Protein AF-A0A0C2STU6-F1 (afdb_monomer_lite)

Sequence (111 aa):
MAWTGLTGLQNTNDNQELLIRYLQATEEDDLWIRAKTSISQELEHKHRKEEKKTELPKEYEEWKDTFDKKASERFPGPRPWDHEIKLKDGFIPKVEKLYPLLSISLNLARF

Foldseek 3Di:
DDDDDDDDDPDPVVVVVVVVVVVVVVPDPPPPVPDDQDPVNVVVVVVVVVPDPPDDPPVCPVVVLCVPPVSVPDDDDDDPPPDDDDDDPPDDDDDDDDDDPDDPPDPPPDD

Organism: Amanita muscaria (strain Koide BX008) (NCBI:txid946122)

Radius of gyration: 34.05 Å; chains: 1; bounding box: 82×71×60 Å

pLDDT: mean 73.03, std 16.14, range [37.25, 95.69]

Structure (mmCIF, N/CA/C/O backbone):
data_AF-A0A0C2STU6-F1
#
_entry.id   AF-A0A0C2STU6-F1
#
loop_
_atom_site.group_PDB
_atom_site.id
_atom_site.type_symbol
_atom_site.label_atom_id
_atom_site.label_alt_id
_atom_site.label_comp_id
_atom_site.label_asym_id
_atom_site.label_entity_id
_atom_site.label_seq_id
_atom_site.pdbx_PDB_ins_code
_atom_site.Cartn_x
_atom_site.Cartn_y
_atom_site.Cartn_z
_atom_site.occupancy
_atom_site.B_iso_or_equiv
_atom_site.auth_seq_id
_atom_site.auth_comp_id
_atom_site.auth_asym_id
_atom_site.auth_atom_id
_atom_site.pdbx_PDB_model_num
ATOM 1 N N . MET A 1 1 ? 59.114 55.650 35.838 1.00 38.34 1 MET A N 1
ATOM 2 C CA . MET A 1 1 ? 59.316 54.187 35.808 1.00 38.34 1 MET A CA 1
ATOM 3 C C . MET A 1 1 ? 58.289 53.615 34.847 1.00 38.34 1 MET A C 1
ATOM 5 O O . MET A 1 1 ? 57.149 54.057 34.903 1.00 38.34 1 MET A O 1
ATOM 9 N N . ALA A 1 2 ? 58.742 52.763 33.920 1.00 60.66 2 ALA A N 1
ATOM 10 C CA . ALA A 1 2 ? 57.951 52.083 32.886 1.00 60.66 2 ALA A CA 1
ATOM 11 C C . ALA A 1 2 ? 56.779 51.295 33.518 1.00 60.66 2 ALA A C 1
ATOM 13 O O . ALA A 1 2 ? 56.749 51.142 34.732 1.00 60.66 2 ALA A O 1
ATOM 14 N N . TRP A 1 3 ? 55.739 50.880 32.802 1.00 37.25 3 TRP A N 1
ATOM 15 C CA . TRP A 1 3 ? 55.752 49.712 31.922 1.00 37.25 3 TRP A CA 1
ATOM 16 C C . TRP A 1 3 ? 54.676 49.870 30.839 1.00 37.25 3 TRP A C 1
ATOM 18 O O . TRP A 1 3 ? 53.490 49.998 31.132 1.00 37.25 3 TRP A O 1
ATOM 28 N N . THR A 1 4 ? 55.104 49.843 29.582 1.00 59.66 4 THR A N 1
ATOM 29 C CA . THR A 1 4 ? 54.272 49.502 28.427 1.00 59.66 4 THR A CA 1
ATOM 30 C C . THR A 1 4 ? 54.108 47.978 28.396 1.00 59.66 4 THR A C 1
ATOM 32 O O . THR A 1 4 ? 55.087 47.250 28.542 1.00 59.66 4 THR A O 1
ATOM 35 N N . GLY A 1 5 ? 52.881 47.478 28.239 1.00 47.00 5 GLY A N 1
ATOM 36 C CA . GLY A 1 5 ? 52.583 46.046 28.136 1.00 47.00 5 GLY A CA 1
ATOM 37 C C . GLY A 1 5 ? 51.805 45.761 26.859 1.00 47.00 5 GLY A C 1
ATOM 38 O O . GLY A 1 5 ? 50.711 46.286 26.684 1.00 47.00 5 GLY A O 1
ATOM 39 N N . LEU A 1 6 ? 52.420 44.993 25.964 1.00 42.47 6 LEU A N 1
ATOM 40 C CA . LEU A 1 6 ? 52.033 44.751 24.579 1.00 42.47 6 LEU A CA 1
ATOM 41 C C . LEU A 1 6 ? 50.615 44.181 24.412 1.00 42.47 6 LEU A C 1
ATOM 43 O O . LEU A 1 6 ? 50.178 43.300 25.150 1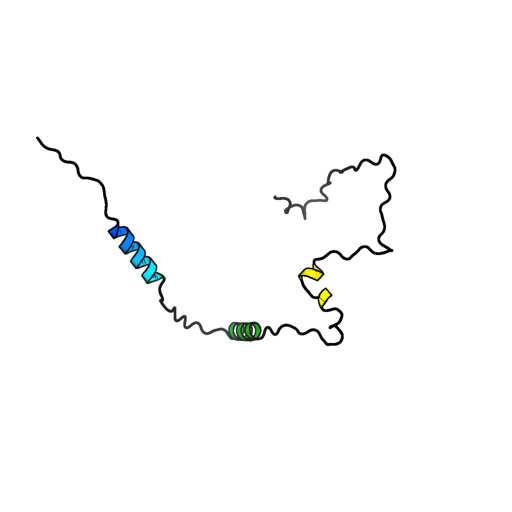.00 42.47 6 LEU A O 1
ATOM 47 N N . THR A 1 7 ? 49.951 44.628 23.348 1.00 51.03 7 THR A N 1
ATOM 48 C CA . THR A 1 7 ? 48.757 44.013 22.767 1.00 51.03 7 THR A CA 1
ATOM 49 C C . THR A 1 7 ? 49.026 42.559 22.389 1.00 51.03 7 THR A C 1
ATOM 51 O O . THR A 1 7 ? 49.903 42.275 21.573 1.00 51.03 7 THR A O 1
ATOM 54 N N . GLY A 1 8 ? 48.236 41.647 22.953 1.00 53.56 8 GLY A N 1
ATOM 55 C CA . GLY A 1 8 ? 48.141 40.272 22.489 1.00 53.56 8 GLY A CA 1
ATOM 56 C C . GLY A 1 8 ? 47.501 40.224 21.104 1.00 53.56 8 GLY A C 1
ATOM 57 O O . GLY A 1 8 ? 46.314 40.489 20.950 1.00 53.56 8 GLY A O 1
ATOM 58 N N . LEU A 1 9 ? 48.306 39.881 20.108 1.00 49.91 9 LEU A N 1
ATOM 59 C CA . LEU A 1 9 ? 47.873 39.393 18.804 1.00 49.91 9 LEU A CA 1
ATOM 60 C C . LEU A 1 9 ? 48.989 38.469 18.318 1.00 49.91 9 LEU A C 1
ATOM 62 O O . LEU A 1 9 ? 49.880 38.868 17.572 1.00 49.91 9 LEU A O 1
ATOM 66 N N . GLN A 1 10 ? 48.977 37.228 18.816 1.00 49.69 10 GLN A N 1
ATOM 67 C CA . GLN A 1 10 ? 49.778 36.158 18.234 1.00 49.69 10 GLN A CA 1
ATOM 68 C C . GLN A 1 10 ? 49.142 35.811 16.884 1.00 49.69 10 GLN A C 1
ATOM 70 O O . GLN A 1 10 ? 48.175 35.063 16.788 1.00 49.69 10 GLN A O 1
ATOM 75 N N . ASN A 1 11 ? 49.639 36.535 15.890 1.00 51.72 11 ASN A N 1
ATOM 76 C CA . ASN A 1 11 ? 49.841 36.184 14.498 1.00 51.72 11 ASN A CA 1
ATOM 77 C C . ASN A 1 11 ? 48.911 35.111 13.901 1.00 51.72 11 ASN A C 1
ATOM 79 O O . ASN A 1 11 ? 49.084 33.910 14.084 1.00 51.72 11 ASN A O 1
ATOM 83 N N . THR A 1 12 ? 47.983 35.563 13.061 1.00 51.41 12 THR A N 1
ATOM 84 C CA . THR A 1 12 ? 47.168 34.734 12.164 1.00 51.41 12 THR A CA 1
ATOM 85 C C . THR A 1 12 ? 47.998 33.907 11.177 1.00 51.41 12 THR A C 1
ATOM 87 O O . THR A 1 12 ? 47.451 32.993 10.569 1.00 51.41 12 THR A O 1
ATOM 90 N N . ASN A 1 13 ? 49.294 34.207 11.024 1.00 60.53 13 ASN A N 1
ATOM 91 C CA . ASN A 1 13 ? 50.204 33.548 10.090 1.00 60.53 13 ASN A CA 1
ATOM 92 C C . ASN A 1 13 ? 50.492 32.078 10.447 1.00 60.53 13 ASN A C 1
ATOM 94 O O . ASN A 1 13 ? 50.503 31.234 9.557 1.00 60.53 13 ASN A O 1
ATOM 98 N N . ASP A 1 14 ? 50.614 31.743 11.735 1.00 57.50 14 ASP A N 1
ATOM 99 C CA . ASP A 1 14 ? 50.957 30.379 12.178 1.00 57.50 14 ASP A CA 1
ATOM 100 C C . ASP A 1 14 ? 49.825 29.385 11.834 1.00 57.50 14 ASP A C 1
ATOM 102 O O . ASP A 1 14 ? 50.054 28.250 11.416 1.00 57.50 14 ASP A O 1
ATOM 106 N N . ASN A 1 15 ? 48.571 29.844 11.929 1.00 59.94 15 ASN A N 1
ATOM 107 C CA . ASN A 1 15 ? 47.394 29.072 11.522 1.00 59.94 15 ASN A CA 1
ATOM 108 C C . ASN A 1 15 ? 47.251 28.970 9.997 1.00 59.94 15 ASN A C 1
ATOM 110 O O . ASN A 1 15 ? 46.678 27.995 9.511 1.00 59.94 15 ASN A O 1
ATOM 114 N N . GLN A 1 16 ? 47.758 29.949 9.237 1.00 61.31 16 GLN A N 1
ATOM 115 C CA . GLN A 1 16 ? 47.759 29.876 7.774 1.00 61.31 16 GLN A CA 1
ATOM 116 C C . GLN A 1 16 ? 48.778 28.841 7.287 1.00 61.31 16 GLN A C 1
ATOM 118 O O . GLN A 1 16 ? 48.461 28.070 6.388 1.00 61.31 16 GLN A O 1
ATOM 123 N N . GLU A 1 17 ? 49.948 28.743 7.925 1.00 66.81 17 GLU A N 1
ATOM 124 C CA . GLU A 1 17 ? 50.950 27.713 7.613 1.00 66.81 17 GLU A CA 1
ATOM 125 C C . GLU A 1 17 ? 50.443 26.292 7.903 1.00 66.81 17 GLU A C 1
ATOM 127 O O . GLU A 1 17 ? 50.649 25.377 7.101 1.00 66.81 17 GLU A O 1
ATOM 132 N N . LEU A 1 18 ? 49.718 26.099 9.012 1.00 65.00 18 LEU A N 1
ATOM 133 C CA . LEU A 1 18 ? 49.093 24.811 9.335 1.00 65.00 18 LEU A CA 1
ATOM 134 C C . LEU A 1 18 ? 47.990 24.425 8.336 1.00 65.00 18 LEU A C 1
ATOM 136 O O . LEU A 1 18 ? 47.894 23.255 7.967 1.00 65.00 18 LEU A O 1
ATOM 140 N N . LEU A 1 19 ? 47.193 25.395 7.872 1.00 65.12 19 LEU A N 1
ATOM 141 C CA . LEU A 1 19 ? 46.177 25.198 6.829 1.00 65.12 19 LEU A CA 1
ATOM 142 C C . LEU A 1 19 ? 46.802 24.862 5.473 1.00 65.12 19 LEU A C 1
ATOM 144 O O . LEU A 1 19 ? 46.329 23.947 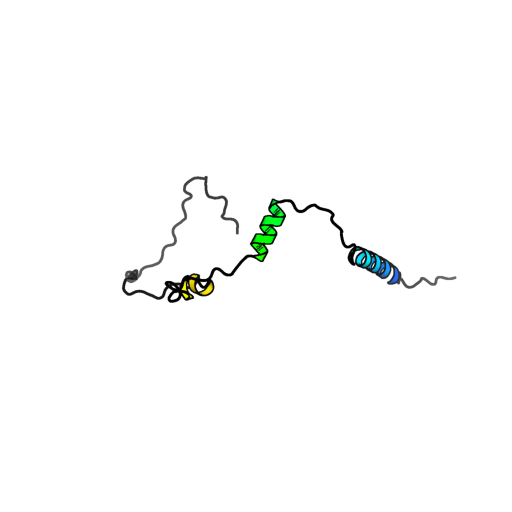4.807 1.00 65.12 19 LEU A O 1
ATOM 148 N N . ILE A 1 20 ? 47.886 25.544 5.093 1.00 70.56 20 ILE A N 1
ATOM 149 C CA . ILE A 1 20 ? 48.631 25.265 3.857 1.00 70.56 20 ILE A CA 1
ATOM 150 C C . ILE A 1 20 ? 49.215 23.849 3.899 1.00 70.56 20 ILE A C 1
ATOM 152 O O . ILE A 1 20 ? 49.078 23.110 2.930 1.00 70.56 20 ILE A O 1
ATOM 156 N N . ARG A 1 21 ? 49.781 23.419 5.035 1.00 68.31 21 ARG A N 1
ATOM 157 C CA . ARG A 1 21 ? 50.298 22.051 5.207 1.00 68.31 21 ARG A CA 1
ATOM 158 C C . ARG A 1 21 ? 49.198 20.988 5.145 1.00 68.31 21 ARG A C 1
ATOM 160 O O . ARG A 1 21 ? 49.438 19.898 4.635 1.00 68.31 21 ARG A O 1
ATOM 167 N N . TYR A 1 22 ? 48.013 21.285 5.679 1.00 65.62 22 TYR A N 1
ATOM 168 C CA . TYR A 1 22 ? 46.868 20.374 5.628 1.00 65.62 22 TYR A CA 1
ATOM 169 C C . TYR A 1 22 ? 46.306 20.271 4.205 1.00 65.62 22 TYR A C 1
ATOM 171 O O . TYR A 1 22 ? 46.057 19.166 3.741 1.00 65.62 22 TYR A O 1
ATOM 179 N N . LEU A 1 23 ? 46.194 21.399 3.494 1.00 65.81 23 LEU A N 1
ATOM 180 C CA . LEU A 1 23 ? 45.750 21.448 2.099 1.00 65.81 23 LEU A CA 1
ATOM 181 C C . LEU A 1 23 ? 46.747 20.758 1.156 1.00 65.81 23 LEU A C 1
ATOM 183 O O . LEU A 1 23 ? 46.322 19.940 0.351 1.00 65.81 23 LEU A O 1
ATOM 187 N N . GLN A 1 24 ? 48.058 20.956 1.339 1.00 59.44 24 GLN A N 1
ATOM 188 C CA . GLN A 1 24 ? 49.115 20.232 0.609 1.00 59.44 24 GLN A CA 1
ATOM 189 C C . GLN A 1 24 ? 49.137 18.723 0.893 1.00 59.44 24 GLN A C 1
ATOM 191 O O . GLN A 1 24 ? 49.586 17.957 0.053 1.00 59.44 24 GLN A O 1
ATOM 196 N N . ALA A 1 25 ? 48.670 18.278 2.065 1.00 60.53 25 ALA A N 1
ATOM 197 C CA . ALA A 1 25 ? 48.517 16.854 2.371 1.00 60.53 25 ALA A CA 1
ATOM 198 C C . ALA A 1 25 ? 47.226 16.249 1.781 1.00 60.53 25 ALA A C 1
ATOM 200 O O . ALA A 1 25 ? 47.098 15.027 1.723 1.00 60.53 25 ALA A O 1
ATOM 201 N N . THR A 1 26 ? 46.260 17.087 1.382 1.00 56.44 26 THR A N 1
ATOM 202 C CA . THR A 1 26 ? 44.984 16.671 0.773 1.00 56.44 26 THR A CA 1
ATOM 203 C C . THR A 1 26 ? 44.925 16.880 -0.741 1.00 56.44 26 THR A C 1
ATOM 205 O O . THR A 1 26 ? 44.117 16.232 -1.402 1.00 56.44 26 THR A O 1
ATOM 208 N N . GLU A 1 27 ? 45.761 17.762 -1.290 1.00 59.38 27 GLU A N 1
ATOM 209 C CA . GLU A 1 27 ? 45.906 18.013 -2.723 1.00 59.38 27 GLU A CA 1
ATOM 210 C C . GLU A 1 27 ? 46.947 17.046 -3.303 1.00 59.38 27 GLU A C 1
ATOM 212 O O . GLU A 1 27 ? 48.138 17.325 -3.358 1.00 59.38 27 GLU A O 1
ATOM 217 N N . GLU A 1 28 ? 46.447 15.888 -3.732 1.00 57.09 28 GLU A N 1
ATOM 218 C CA . GLU A 1 28 ? 47.029 15.096 -4.821 1.00 57.09 28 GLU A CA 1
ATOM 219 C C . GLU A 1 28 ? 48.446 14.538 -4.600 1.00 57.09 28 GLU A C 1
ATOM 221 O O . GLU A 1 28 ? 49.297 14.586 -5.486 1.00 57.09 28 GLU A O 1
ATOM 226 N N . ASP A 1 29 ? 48.651 13.803 -3.505 1.00 49.56 29 ASP A N 1
ATOM 227 C CA . ASP A 1 29 ? 49.277 12.504 -3.740 1.00 49.56 29 ASP A CA 1
ATOM 228 C C . ASP A 1 29 ? 48.212 11.671 -4.458 1.00 49.56 29 ASP A C 1
ATOM 230 O O . ASP A 1 29 ? 47.320 11.092 -3.829 1.00 49.56 29 ASP A O 1
ATOM 234 N N . ASP A 1 30 ? 48.282 11.642 -5.793 1.00 57.38 30 ASP A N 1
ATOM 235 C CA . ASP A 1 30 ? 47.837 10.489 -6.564 1.00 57.38 30 ASP A CA 1
ATOM 236 C C . ASP A 1 30 ? 48.450 9.276 -5.863 1.00 57.38 30 ASP A C 1
ATOM 238 O O . ASP A 1 30 ? 49.607 8.911 -6.094 1.00 57.38 30 ASP A O 1
ATOM 242 N N . LEU A 1 31 ? 47.702 8.680 -4.930 1.00 54.72 31 LEU A N 1
ATOM 243 C CA . LEU A 1 31 ? 48.049 7.406 -4.345 1.00 54.72 31 LEU A CA 1
ATOM 244 C C . LEU A 1 31 ? 48.019 6.457 -5.532 1.00 54.72 31 LEU A C 1
ATOM 246 O O . LEU A 1 31 ? 46.979 5.902 -5.890 1.00 54.72 31 LEU A O 1
ATOM 250 N N . TRP A 1 32 ? 49.173 6.285 -6.172 1.00 46.34 32 TRP A N 1
ATOM 251 C CA . TRP A 1 32 ? 49.417 5.253 -7.154 1.00 46.34 32 TRP A CA 1
ATOM 252 C C . TRP A 1 32 ? 49.453 3.950 -6.368 1.00 46.34 32 TRP A C 1
ATOM 254 O O . TRP A 1 32 ? 50.497 3.329 -6.153 1.00 46.34 32 TRP A O 1
ATOM 264 N N . ILE A 1 33 ? 48.287 3.546 -5.866 1.00 52.47 33 ILE A N 1
ATOM 265 C CA . ILE A 1 33 ? 48.096 2.278 -5.205 1.00 52.47 33 ILE A CA 1
ATOM 266 C C . ILE A 1 33 ? 48.303 1.263 -6.316 1.00 52.47 33 ILE A C 1
ATOM 268 O O . ILE A 1 33 ? 47.413 0.963 -7.106 1.00 52.47 33 ILE A O 1
ATOM 272 N N . ARG A 1 34 ? 49.512 0.707 -6.383 1.00 51.44 34 ARG A N 1
ATOM 273 C CA . ARG A 1 34 ? 49.853 -0.422 -7.251 1.00 51.44 34 ARG A CA 1
ATOM 274 C C . ARG A 1 34 ? 49.215 -1.718 -6.726 1.00 51.44 34 ARG A C 1
ATOM 276 O O . ARG A 1 34 ? 49.807 -2.793 -6.814 1.00 51.44 34 ARG A O 1
ATOM 283 N N . ALA A 1 35 ? 48.021 -1.615 -6.140 1.00 66.19 35 ALA A N 1
ATOM 284 C CA . ALA A 1 35 ? 47.203 -2.748 -5.773 1.00 66.19 35 ALA A CA 1
ATOM 285 C C . ALA A 1 35 ? 46.760 -3.395 -7.075 1.00 66.19 35 ALA A C 1
ATOM 287 O O . ALA A 1 35 ? 46.044 -2.803 -7.880 1.00 66.19 35 ALA A O 1
ATOM 288 N N . LYS A 1 36 ? 47.227 -4.621 -7.295 1.00 73.25 36 LYS A N 1
ATOM 289 C CA . LYS A 1 36 ? 46.634 -5.471 -8.315 1.00 73.25 36 LYS A CA 1
ATOM 290 C C . LYS A 1 36 ? 45.184 -5.676 -7.899 1.00 73.25 36 LYS A C 1
ATOM 292 O O . LYS A 1 36 ? 44.940 -6.206 -6.814 1.00 73.25 36 LYS A O 1
ATOM 297 N N . THR A 1 37 ? 44.248 -5.235 -8.730 1.00 77.44 37 THR A N 1
ATOM 298 C CA . THR A 1 37 ? 42.854 -5.636 -8.588 1.00 77.44 37 THR A CA 1
ATOM 299 C C . THR A 1 37 ? 42.821 -7.156 -8.584 1.00 77.44 37 THR A C 1
ATOM 301 O O . THR A 1 37 ? 43.449 -7.808 -9.420 1.00 77.44 37 THR A O 1
ATOM 304 N N . SER A 1 38 ? 42.177 -7.746 -7.581 1.00 86.44 38 SER A N 1
ATOM 305 C CA . SER A 1 38 ? 41.982 -9.191 -7.609 1.00 86.44 38 SER A CA 1
ATOM 306 C C . SER A 1 38 ? 41.050 -9.540 -8.770 1.00 86.44 38 SER A C 1
ATOM 308 O O . SER A 1 38 ? 40.230 -8.720 -9.187 1.00 86.44 38 SER A O 1
ATOM 310 N N . ILE A 1 39 ? 41.130 -10.775 -9.269 1.00 84.06 39 ILE A N 1
ATOM 311 C CA . ILE A 1 39 ? 40.227 -11.261 -10.326 1.00 84.06 39 ILE A CA 1
ATOM 312 C C . ILE A 1 39 ? 38.761 -11.011 -9.930 1.00 84.06 39 ILE A C 1
ATOM 314 O O . ILE A 1 39 ? 37.955 -10.587 -10.752 1.00 84.06 39 ILE A O 1
ATOM 318 N N . SER A 1 40 ? 38.431 -11.189 -8.648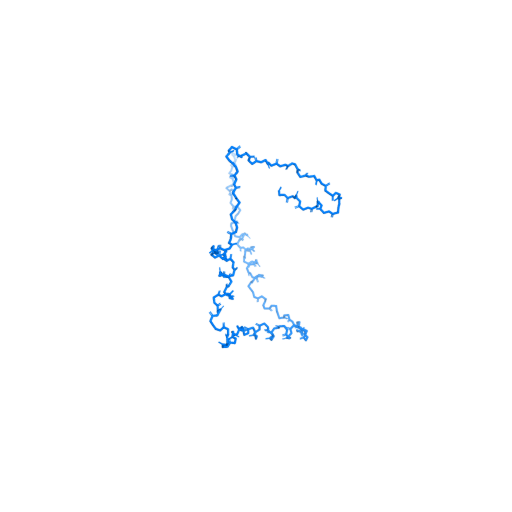 1.00 84.94 40 SER A N 1
ATOM 319 C CA . SER A 1 40 ? 37.098 -10.918 -8.110 1.00 84.94 40 SER A CA 1
ATOM 320 C C . SER A 1 40 ? 36.698 -9.440 -8.195 1.00 84.94 40 SER A C 1
ATOM 322 O O . SER A 1 40 ? 35.554 -9.148 -8.527 1.00 84.94 40 SER A O 1
ATOM 324 N N . GLN A 1 41 ? 37.621 -8.509 -7.933 1.00 87.06 41 GLN A N 1
ATOM 325 C CA . GLN A 1 41 ? 37.365 -7.065 -8.039 1.00 87.06 41 GLN A CA 1
ATOM 326 C C . GLN A 1 41 ? 37.177 -6.632 -9.495 1.00 87.06 41 GLN A C 1
ATOM 328 O O . GLN A 1 41 ? 36.291 -5.841 -9.794 1.00 87.06 41 GLN A O 1
ATOM 333 N N . GLU A 1 42 ? 37.953 -7.187 -10.427 1.00 84.69 42 GLU A N 1
ATOM 334 C CA . GLU A 1 42 ? 37.779 -6.899 -11.855 1.00 84.69 42 GLU A CA 1
ATOM 335 C C . GLU A 1 42 ? 36.438 -7.405 -12.394 1.00 84.69 42 GLU A C 1
ATOM 337 O O . GLU A 1 42 ? 35.803 -6.726 -13.202 1.00 84.69 42 GLU A O 1
ATOM 342 N N . LEU A 1 43 ? 36.000 -8.588 -11.949 1.00 86.94 43 LEU A N 1
ATOM 343 C CA . LEU A 1 43 ? 34.691 -9.139 -12.297 1.00 86.94 43 LEU A CA 1
ATOM 344 C C . LEU A 1 43 ? 33.550 -8.290 -11.723 1.00 86.94 43 LEU A C 1
ATOM 346 O O . LEU A 1 43 ? 32.614 -7.981 -12.455 1.00 86.94 43 LEU A O 1
ATOM 350 N N . GLU A 1 44 ? 33.646 -7.860 -10.461 1.00 85.31 44 GLU A N 1
ATOM 351 C CA . GLU A 1 44 ? 32.663 -6.960 -9.839 1.00 85.31 44 GLU A CA 1
ATOM 352 C C . GLU A 1 44 ? 32.602 -5.613 -10.564 1.00 85.31 44 GLU A C 1
ATOM 354 O O . GLU A 1 44 ? 31.520 -5.163 -10.927 1.00 85.31 44 GLU A O 1
ATOM 359 N N . HIS A 1 45 ? 33.749 -5.018 -10.897 1.00 81.06 45 HIS A N 1
ATOM 360 C CA . HIS A 1 45 ? 33.803 -3.762 -11.641 1.00 81.06 45 HIS A CA 1
ATOM 361 C C . HIS A 1 45 ? 33.235 -3.876 -13.061 1.00 81.06 45 HIS A C 1
ATOM 363 O O . HIS A 1 45 ? 32.619 -2.924 -13.544 1.00 81.06 45 HIS A O 1
ATOM 369 N N . LYS A 1 46 ? 33.424 -5.014 -13.743 1.00 83.19 46 LYS A N 1
ATOM 370 C CA . LYS A 1 46 ? 32.783 -5.285 -15.041 1.00 83.19 46 LYS A CA 1
ATOM 371 C C . LYS A 1 46 ? 31.273 -5.435 -14.879 1.00 83.19 46 LYS A C 1
ATOM 373 O O . LYS A 1 46 ? 30.534 -4.759 -15.581 1.00 83.19 46 LYS A O 1
ATOM 378 N N . HIS A 1 47 ? 30.824 -6.217 -13.899 1.00 77.94 47 HIS A N 1
ATOM 379 C CA . HIS A 1 47 ? 29.403 -6.427 -13.627 1.00 77.94 47 HIS A CA 1
ATOM 380 C C . HIS A 1 47 ? 28.687 -5.130 -13.220 1.00 77.94 47 HIS A C 1
ATOM 382 O O . HIS A 1 47 ? 27.595 -4.852 -13.698 1.00 77.94 47 HIS A O 1
ATOM 388 N N . ARG A 1 48 ? 29.328 -4.287 -12.401 1.00 70.38 48 ARG A N 1
ATOM 389 C CA . ARG A 1 48 ? 28.803 -2.984 -11.968 1.00 70.38 48 ARG A CA 1
ATOM 390 C C . ARG A 1 48 ? 28.691 -1.983 -13.119 1.00 70.38 48 ARG A C 1
ATOM 392 O O . ARG A 1 48 ? 27.750 -1.199 -13.170 1.00 70.38 48 ARG A O 1
ATOM 399 N N . LYS A 1 49 ? 29.643 -2.005 -14.059 1.00 63.66 49 LYS A N 1
ATOM 400 C CA . LYS A 1 49 ? 29.576 -1.212 -15.303 1.00 63.66 49 LYS A CA 1
ATOM 401 C C . LYS A 1 49 ? 28.528 -1.754 -16.279 1.00 63.66 49 LYS A C 1
ATOM 403 O O . LYS A 1 49 ? 27.994 -0.992 -17.079 1.00 63.66 49 LYS A O 1
ATOM 408 N N . GLU A 1 50 ? 28.238 -3.049 -16.204 1.00 62.47 50 GLU A N 1
ATOM 409 C CA . GLU A 1 50 ? 27.244 -3.760 -17.007 1.00 62.47 50 GLU A CA 1
ATOM 410 C C . GLU A 1 50 ? 25.885 -3.908 -16.313 1.00 62.47 50 GLU A C 1
ATOM 412 O O . GLU A 1 50 ? 25.081 -4.716 -16.777 1.00 62.47 50 GLU A O 1
ATOM 417 N N . GLU A 1 51 ? 25.581 -3.130 -15.263 1.00 61.41 51 GLU A N 1
ATOM 418 C CA . GLU A 1 51 ? 24.219 -3.001 -14.727 1.00 61.41 51 GLU A CA 1
ATOM 419 C C . GLU A 1 51 ? 23.309 -2.362 -15.791 1.00 61.41 51 GLU A C 1
ATOM 421 O O . GLU A 1 51 ? 22.928 -1.191 -15.760 1.00 61.41 51 GLU A O 1
ATOM 426 N N . LYS A 1 52 ? 22.986 -3.158 -16.807 1.00 64.12 52 LYS A N 1
ATOM 427 C CA . LYS A 1 52 ? 21.956 -2.895 -17.785 1.00 64.12 52 LYS A CA 1
ATOM 428 C C . LYS A 1 52 ? 20.668 -2.853 -16.993 1.00 64.12 52 LYS A C 1
ATOM 430 O O . LYS A 1 52 ? 20.350 -3.789 -16.258 1.00 64.12 52 LYS A O 1
ATOM 435 N N . LYS A 1 53 ? 19.928 -1.759 -17.151 1.00 67.19 53 LYS A N 1
ATOM 436 C CA . LYS A 1 53 ? 18.549 -1.679 -16.677 1.00 67.19 53 LYS A CA 1
ATOM 437 C C . LYS A 1 53 ? 17.842 -2.918 -17.217 1.00 67.19 53 LYS A C 1
ATOM 439 O O . LYS A 1 53 ? 17.827 -3.117 -18.428 1.00 67.19 53 LYS A O 1
ATOM 444 N N . THR A 1 54 ? 17.357 -3.782 -16.332 1.00 71.75 54 THR A N 1
ATOM 445 C CA . THR A 1 54 ? 16.634 -4.985 -16.740 1.00 71.75 54 THR A CA 1
ATOM 446 C C . THR A 1 54 ? 15.380 -4.535 -17.469 1.00 71.75 54 THR A C 1
ATOM 448 O O . THR A 1 54 ? 14.464 -3.984 -16.859 1.00 71.75 54 THR A O 1
ATOM 451 N N . GLU A 1 55 ? 15.384 -4.686 -18.789 1.00 77.62 55 GLU A N 1
ATOM 452 C CA . GLU A 1 55 ? 14.231 -4.383 -19.622 1.00 77.62 55 GLU A CA 1
ATOM 453 C C . GLU A 1 55 ? 13.167 -5.450 -19.370 1.00 77.62 55 GLU A C 1
ATOM 455 O O . GLU A 1 55 ? 13.457 -6.649 -19.364 1.00 77.62 55 GLU A O 1
ATOM 460 N N . LEU A 1 56 ? 11.938 -5.005 -19.110 1.00 84.12 56 LEU A N 1
ATOM 461 C CA . LEU A 1 56 ? 10.814 -5.917 -18.962 1.00 84.12 56 LEU A CA 1
ATOM 462 C C . LEU A 1 56 ? 10.562 -6.609 -20.309 1.00 84.12 56 LEU A C 1
ATOM 464 O O . LEU A 1 56 ? 10.570 -5.936 -21.342 1.00 84.12 56 LEU A O 1
ATOM 468 N N . PRO A 1 57 ? 10.328 -7.933 -20.330 1.00 89.50 57 PRO A N 1
ATOM 469 C CA . PRO A 1 57 ? 9.897 -8.608 -21.546 1.00 89.50 57 PRO A CA 1
ATOM 470 C C . PRO A 1 57 ? 8.602 -7.985 -22.080 1.00 89.50 57 PRO A C 1
ATOM 472 O O . PRO A 1 57 ? 7.756 -7.561 -21.294 1.00 89.50 57 PRO A O 1
ATOM 475 N N . LYS A 1 58 ? 8.422 -7.990 -23.409 1.00 87.31 58 LYS A N 1
ATOM 476 C CA . LYS A 1 58 ? 7.26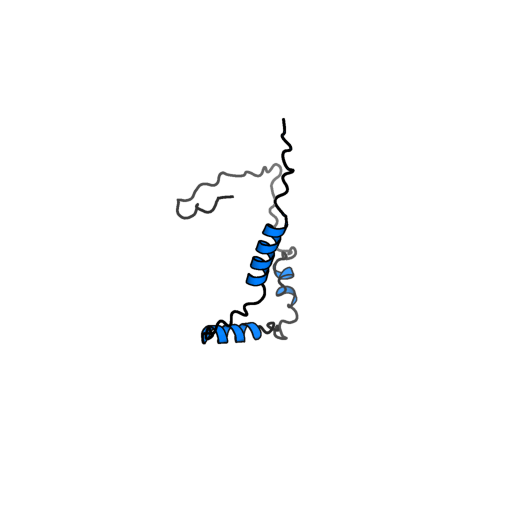6 -7.367 -24.088 1.00 87.31 58 LYS A CA 1
ATOM 477 C C . LYS A 1 58 ? 5.914 -7.819 -23.542 1.00 87.31 58 LYS A C 1
ATOM 479 O O . LYS A 1 58 ? 4.985 -7.030 -23.460 1.00 87.31 58 LYS A O 1
ATOM 484 N N . GLU A 1 59 ? 5.825 -9.082 -23.141 1.00 89.81 59 GLU A N 1
ATOM 485 C CA . GLU A 1 59 ? 4.628 -9.680 -22.543 1.00 89.81 59 GLU A CA 1
ATOM 486 C C . GLU A 1 59 ? 4.192 -8.970 -21.255 1.00 89.81 59 GLU A C 1
ATOM 488 O O . GLU A 1 59 ? 3.010 -8.965 -20.942 1.00 89.81 59 GLU A O 1
ATOM 493 N N . TYR A 1 60 ? 5.130 -8.351 -20.529 1.00 87.00 60 TYR A N 1
ATOM 494 C CA . TYR A 1 60 ? 4.886 -7.701 -19.243 1.00 87.00 60 TYR A CA 1
ATOM 495 C C . TYR A 1 60 ? 4.940 -6.171 -19.296 1.00 87.00 60 TYR A C 1
ATOM 497 O O . TYR A 1 60 ? 4.879 -5.522 -18.249 1.00 87.00 60 TYR A O 1
ATOM 505 N N . GLU A 1 61 ? 5.033 -5.574 -20.489 1.00 86.62 61 GLU A N 1
ATOM 506 C CA . GLU A 1 61 ? 5.023 -4.113 -20.645 1.00 86.62 61 GLU A CA 1
ATOM 507 C C . GLU A 1 61 ? 3.740 -3.482 -20.082 1.00 86.62 61 GLU A C 1
ATOM 509 O O . GLU A 1 61 ? 3.791 -2.386 -19.520 1.00 86.62 61 GLU A O 1
ATOM 514 N N . GLU A 1 62 ? 2.613 -4.198 -20.143 1.00 88.94 62 GLU A N 1
ATOM 515 C CA . GLU A 1 62 ? 1.322 -3.759 -19.597 1.00 88.94 62 GLU A CA 1
ATOM 516 C C . GLU A 1 62 ? 1.348 -3.558 -18.072 1.00 88.94 62 GLU A C 1
ATOM 518 O O . GLU A 1 62 ? 0.645 -2.693 -17.549 1.00 88.94 62 GLU A O 1
ATOM 523 N N . TRP A 1 63 ? 2.198 -4.296 -17.348 1.00 86.25 63 TRP A N 1
ATOM 524 C CA . TRP A 1 63 ? 2.332 -4.200 -15.887 1.00 86.25 63 TRP A CA 1
ATOM 525 C C . TRP A 1 63 ? 3.572 -3.435 -15.445 1.00 86.25 63 TRP A C 1
ATOM 527 O O . TRP A 1 63 ? 3.969 -3.535 -14.285 1.00 86.25 63 TRP A O 1
ATOM 537 N N . LYS A 1 64 ? 4.179 -2.638 -16.329 1.00 86.75 64 LYS A N 1
ATOM 538 C CA . LYS A 1 64 ? 5.365 -1.833 -16.006 1.00 86.75 64 LYS A CA 1
ATOM 539 C C . LYS A 1 64 ? 5.200 -1.005 -14.726 1.00 86.75 64 LYS A C 1
ATOM 541 O O . LYS A 1 64 ? 6.113 -0.979 -13.908 1.00 86.75 64 LYS A O 1
ATOM 546 N N . ASP A 1 65 ? 4.016 -0.428 -14.518 1.00 84.94 65 ASP A N 1
ATOM 547 C CA . ASP A 1 65 ? 3.672 0.334 -13.309 1.00 84.94 65 ASP A CA 1
ATOM 548 C C . ASP A 1 65 ? 3.752 -0.523 -12.031 1.00 84.94 65 ASP A C 1
ATOM 550 O O . ASP A 1 65 ? 4.148 -0.041 -10.985 1.00 84.94 65 ASP A O 1
ATOM 554 N N . THR A 1 66 ? 3.487 -1.832 -12.092 1.00 82.88 66 THR A N 1
ATOM 555 C CA . THR A 1 66 ? 3.606 -2.719 -10.913 1.00 82.88 66 THR A CA 1
ATOM 556 C C . THR A 1 66 ? 5.060 -2.892 -10.460 1.00 82.88 66 THR A C 1
ATOM 558 O O . THR A 1 66 ? 5.321 -3.106 -9.276 1.00 82.88 66 THR A O 1
ATOM 561 N N . PHE A 1 67 ? 6.013 -2.787 -11.388 1.00 83.44 67 PHE A N 1
ATOM 562 C CA . PHE A 1 67 ? 7.443 -2.920 -11.105 1.00 83.44 67 PHE A CA 1
ATOM 563 C C . PHE A 1 67 ? 8.096 -1.598 -10.686 1.00 83.44 67 PHE A C 1
ATOM 565 O O . PHE A 1 67 ? 9.221 -1.601 -10.179 1.00 83.44 67 PHE A O 1
ATOM 572 N N . ASP A 1 68 ? 7.409 -0.467 -10.862 1.00 86.62 68 ASP A N 1
ATOM 573 C CA . ASP A 1 68 ? 7.910 0.824 -10.417 1.00 86.62 68 ASP A CA 1
ATOM 574 C C . ASP A 1 68 ? 7.911 0.887 -8.887 1.00 86.62 68 ASP A C 1
ATOM 576 O O . ASP A 1 68 ? 6.891 0.710 -8.221 1.00 86.62 68 ASP A O 1
ATOM 580 N N . LYS A 1 69 ? 9.070 1.208 -8.303 1.00 84.31 69 LYS A N 1
ATOM 581 C CA . LYS A 1 69 ? 9.267 1.214 -6.843 1.00 84.31 69 LYS A CA 1
ATOM 582 C C . LYS A 1 69 ? 8.192 2.022 -6.103 1.00 84.31 69 LYS A C 1
ATOM 584 O O . LYS A 1 69 ? 7.610 1.544 -5.135 1.00 84.31 69 LYS A O 1
ATOM 589 N N . LYS A 1 70 ? 7.877 3.218 -6.609 1.00 83.75 70 LYS A N 1
ATOM 590 C CA . LYS A 1 70 ? 6.864 4.114 -6.024 1.00 83.75 70 LYS A CA 1
ATOM 591 C C . LYS A 1 70 ? 5.451 3.531 -6.069 1.00 83.75 70 LYS A C 1
ATOM 593 O O . LYS A 1 70 ? 4.659 3.791 -5.170 1.00 83.75 70 LYS A O 1
ATOM 598 N N . ALA A 1 71 ? 5.129 2.792 -7.124 1.00 82.38 71 ALA A N 1
ATOM 599 C CA . ALA A 1 71 ? 3.828 2.164 -7.286 1.00 82.38 71 ALA A CA 1
ATOM 600 C C . ALA A 1 71 ? 3.722 0.891 -6.435 1.00 82.38 71 ALA A C 1
ATOM 602 O O . ALA A 1 71 ? 2.688 0.671 -5.812 1.00 82.38 71 ALA A O 1
ATOM 603 N N . SER A 1 72 ? 4.813 0.125 -6.308 1.00 80.44 72 SER A N 1
ATOM 604 C CA . SER A 1 72 ? 4.877 -1.072 -5.458 1.00 80.44 72 SER A CA 1
ATOM 605 C C . SER A 1 72 ? 4.700 -0.776 -3.963 1.00 80.44 72 SER A C 1
ATOM 607 O O . SER A 1 72 ? 4.162 -1.594 -3.223 1.00 80.44 72 SER A O 1
ATOM 609 N N . GLU A 1 73 ? 5.114 0.413 -3.515 1.00 87.12 73 GLU A N 1
ATOM 610 C CA . GLU A 1 73 ? 4.963 0.865 -2.126 1.00 87.12 73 GLU A CA 1
ATOM 611 C C . GLU A 1 73 ? 3.539 1.369 -1.817 1.00 87.12 73 GLU A C 1
ATOM 613 O O . GLU A 1 73 ? 3.182 1.562 -0.652 1.00 87.12 73 GLU A O 1
ATOM 618 N N . ARG A 1 74 ? 2.705 1.606 -2.838 1.00 87.88 74 ARG A N 1
ATOM 619 C CA . ARG A 1 74 ? 1.352 2.136 -2.657 1.00 87.88 74 ARG A CA 1
ATOM 620 C C . ARG A 1 74 ? 0.390 1.018 -2.255 1.00 87.88 74 ARG A C 1
ATOM 622 O O . ARG A 1 74 ? 0.375 -0.052 -2.856 1.00 87.88 74 ARG A O 1
ATOM 629 N N . PHE A 1 75 ? -0.484 1.297 -1.286 1.00 84.75 75 PHE A N 1
ATOM 630 C CA . PHE A 1 75 ? -1.584 0.385 -0.968 1.00 84.75 75 PHE A CA 1
ATOM 631 C C . PHE A 1 75 ? -2.477 0.153 -2.198 1.00 84.75 75 PHE A C 1
ATOM 633 O O . PHE A 1 75 ? -2.795 1.117 -2.910 1.00 84.75 75 PHE A O 1
ATOM 640 N N . PRO A 1 76 ? -2.920 -1.095 -2.441 1.00 86.50 76 PRO A N 1
ATOM 641 C CA . PRO A 1 76 ? -3.919 -1.356 -3.461 1.00 86.50 76 PRO A CA 1
ATOM 642 C C . PRO A 1 76 ? -5.198 -0.569 -3.154 1.00 86.50 76 PRO A C 1
ATOM 644 O O . PRO A 1 76 ? -5.521 -0.288 -1.999 1.00 86.50 76 PRO A O 1
ATOM 647 N N . GLY A 1 77 ? -5.933 -0.206 -4.204 1.00 89.44 77 GLY A N 1
ATOM 648 C CA . GLY A 1 77 ? -7.256 0.387 -4.036 1.00 89.44 77 GLY A CA 1
ATOM 649 C C . GLY A 1 77 ? -8.238 -0.595 -3.380 1.00 89.44 77 GLY A C 1
ATOM 650 O O . GLY A 1 77 ? -8.049 -1.810 -3.511 1.00 89.44 77 GLY A O 1
ATOM 651 N N . PRO A 1 78 ? -9.294 -0.083 -2.723 1.00 91.44 78 PRO A N 1
ATOM 652 C CA . PRO A 1 78 ? -10.297 -0.918 -2.076 1.00 91.44 78 PRO A CA 1
ATOM 653 C C . PRO A 1 78 ? -10.965 -1.852 -3.088 1.00 91.44 78 PRO A C 1
ATOM 655 O O . PRO A 1 78 ? -11.231 -1.479 -4.237 1.00 91.44 78 PRO A O 1
ATOM 658 N N . ARG A 1 79 ? -11.226 -3.084 -2.664 1.00 91.62 79 ARG A N 1
ATOM 659 C CA . ARG A 1 79 ? -11.836 -4.141 -3.468 1.00 91.62 79 ARG A CA 1
ATOM 660 C C . ARG A 1 79 ? -13.257 -4.450 -2.989 1.00 91.62 79 ARG A C 1
ATOM 662 O O . ARG A 1 79 ? -13.553 -4.307 -1.808 1.00 91.62 79 ARG A O 1
ATOM 669 N N . PRO A 1 80 ? -14.137 -4.966 -3.868 1.00 93.75 80 PRO A N 1
ATOM 670 C CA . PRO A 1 80 ? -15.488 -5.389 -3.481 1.00 93.75 80 PRO A CA 1
ATOM 671 C C . PRO A 1 80 ? -15.537 -6.495 -2.415 1.00 93.75 80 PRO A C 1
ATOM 673 O O . PRO A 1 80 ? -16.560 -6.673 -1.763 1.00 93.75 80 PRO A O 1
ATOM 676 N N . TRP A 1 81 ? -14.453 -7.259 -2.266 1.00 91.88 81 TRP A N 1
ATOM 677 C CA . TRP A 1 81 ? -14.307 -8.332 -1.279 1.00 91.88 81 TRP A CA 1
ATOM 678 C C . TRP A 1 81 ? -13.507 -7.909 -0.043 1.00 91.88 81 TRP A C 1
ATOM 680 O O . TRP A 1 81 ? -13.191 -8.758 0.789 1.00 91.88 81 TRP A O 1
ATOM 690 N N . ASP A 1 82 ? -13.167 -6.627 0.093 1.00 93.00 82 ASP A N 1
ATOM 691 C CA . ASP A 1 82 ? -12.568 -6.141 1.328 1.00 93.00 82 ASP A CA 1
ATOM 692 C C . ASP A 1 82 ? -13.618 -6.217 2.440 1.00 93.00 82 ASP A C 1
ATOM 694 O O . ASP A 1 82 ? -14.690 -5.610 2.376 1.00 93.00 82 ASP A O 1
ATOM 698 N N . HIS A 1 83 ? -13.332 -7.029 3.454 1.00 89.81 83 HIS A N 1
ATOM 699 C CA . HIS A 1 83 ? -14.249 -7.245 4.562 1.00 89.81 83 HIS A CA 1
ATOM 700 C C . HIS A 1 83 ? -14.181 -6.081 5.554 1.00 89.81 83 HIS A C 1
ATOM 702 O O . HIS A 1 83 ? -13.133 -5.799 6.132 1.00 89.81 83 HIS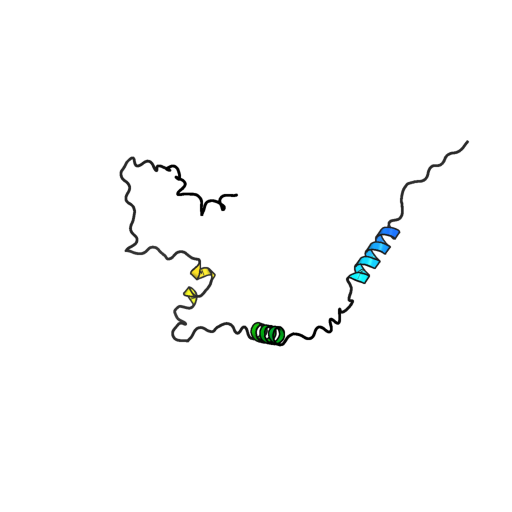 A O 1
ATOM 708 N N . GLU A 1 84 ? -15.323 -5.443 5.800 1.00 91.19 84 GLU A N 1
ATOM 709 C CA . GLU A 1 84 ? -15.458 -4.425 6.840 1.00 91.19 84 GLU A CA 1
ATOM 710 C C . GLU A 1 84 ? -15.713 -5.066 8.215 1.00 91.19 84 GLU A C 1
ATOM 712 O O . GLU A 1 84 ? -16.553 -5.960 8.364 1.00 91.19 84 GLU A O 1
ATOM 717 N N . ILE A 1 85 ? -15.023 -4.573 9.247 1.00 92.31 85 ILE A N 1
ATOM 718 C CA . ILE A 1 85 ? -15.263 -4.971 10.638 1.00 92.31 85 ILE A CA 1
ATOM 719 C C . ILE A 1 85 ? -16.412 -4.126 11.195 1.00 92.31 85 ILE A C 1
ATOM 721 O O . ILE A 1 85 ? -16.214 -2.998 11.645 1.00 92.31 85 ILE A O 1
ATOM 725 N N . LYS A 1 86 ? -17.625 -4.685 11.194 1.00 93.31 86 LYS A N 1
ATOM 726 C CA . LYS A 1 86 ? -18.803 -4.030 11.780 1.00 93.31 86 LYS A CA 1
ATOM 727 C C . LYS A 1 86 ? -18.761 -4.120 13.302 1.00 93.31 86 LYS A C 1
ATOM 729 O O . LYS A 1 86 ? -18.914 -5.200 13.876 1.00 93.31 86 LYS A O 1
ATOM 734 N N . LEU A 1 87 ? -18.558 -2.981 13.954 1.00 93.38 87 LEU A N 1
ATOM 735 C CA . LEU A 1 87 ? -18.593 -2.874 15.409 1.00 93.38 87 LEU A CA 1
ATOM 736 C C . LEU A 1 87 ? -20.038 -2.748 15.903 1.00 93.38 87 LEU A C 1
ATOM 738 O O . LEU A 1 87 ? -20.913 -2.252 15.199 1.00 93.38 87 LEU A O 1
ATOM 742 N N . LYS A 1 88 ? -20.287 -3.222 17.126 1.00 95.69 88 LYS A N 1
ATOM 743 C CA . LYS A 1 88 ? -21.569 -3.016 17.810 1.00 95.69 88 LYS A CA 1
ATOM 744 C C . LYS A 1 88 ? -21.631 -1.602 18.389 1.00 95.69 88 LYS A C 1
ATOM 746 O O . LYS A 1 88 ? -20.601 -1.057 18.790 1.00 95.69 88 LYS A O 1
ATOM 751 N N . ASP A 1 89 ? -22.837 -1.060 18.515 1.00 94.00 89 ASP A N 1
ATOM 752 C CA . ASP A 1 89 ? -23.049 0.230 19.171 1.00 94.00 89 ASP A CA 1
ATOM 753 C C . ASP A 1 89 ? -22.554 0.196 20.625 1.00 94.00 89 ASP A C 1
ATOM 755 O O . ASP A 1 89 ? -22.772 -0.774 21.357 1.00 94.00 89 ASP A O 1
ATOM 759 N N . GLY A 1 90 ? -21.845 1.250 21.037 1.00 94.56 90 GLY A N 1
ATOM 760 C CA . GLY A 1 90 ? -21.228 1.340 22.364 1.00 94.56 90 GLY A CA 1
ATOM 761 C C . GLY A 1 90 ? -19.924 0.549 22.525 1.00 94.56 90 GLY A C 1
ATOM 762 O O . GLY A 1 90 ? -19.450 0.386 23.650 1.00 94.56 90 GLY A O 1
ATOM 763 N N . PHE A 1 91 ? -19.327 0.050 21.436 1.00 93.69 91 PHE A N 1
ATOM 764 C CA . PHE A 1 91 ? -18.013 -0.589 21.492 1.00 93.69 91 PHE A CA 1
ATOM 765 C C . PHE A 1 91 ? -16.927 0.398 21.944 1.00 93.69 91 PHE A C 1
ATOM 767 O O . PHE A 1 91 ? -16.725 1.450 21.341 1.00 93.69 91 PHE A O 1
ATOM 774 N N . ILE A 1 92 ? -16.189 0.015 22.987 1.00 93.06 92 ILE A N 1
ATOM 775 C CA . ILE A 1 92 ? -15.027 0.748 23.492 1.00 93.06 92 ILE A CA 1
ATOM 776 C C . ILE A 1 92 ? -13.786 -0.100 23.178 1.00 93.06 92 ILE A C 1
ATOM 778 O O . ILE A 1 92 ? -13.677 -1.205 23.724 1.00 93.06 92 ILE A O 1
ATOM 782 N N . PRO A 1 93 ? -12.855 0.372 22.323 1.00 92.31 93 PRO A N 1
ATOM 783 C CA . PRO A 1 93 ? -11.608 -0.332 22.052 1.00 92.31 93 PRO A CA 1
ATOM 784 C C . PRO A 1 93 ? -10.830 -0.572 23.349 1.00 92.31 93 PRO A C 1
ATOM 786 O O . PRO A 1 93 ? -10.584 0.357 24.117 1.00 92.31 93 PRO A O 1
ATOM 789 N N . LYS A 1 94 ? -10.437 -1.823 23.600 1.00 92.25 94 LYS A N 1
ATOM 790 C CA . LYS A 1 94 ? -9.615 -2.194 24.755 1.00 92.25 94 LYS A CA 1
ATOM 791 C C . LYS A 1 94 ? -8.211 -2.525 24.279 1.00 92.25 94 LYS A C 1
ATOM 793 O O . LYS A 1 94 ? -8.034 -3.408 23.447 1.00 92.25 94 LYS A O 1
ATOM 798 N N . VAL A 1 95 ? -7.222 -1.827 24.825 1.00 90.06 95 VAL A N 1
ATOM 799 C CA . VAL A 1 95 ? -5.811 -2.181 24.654 1.00 90.06 95 VAL A CA 1
ATOM 800 C C . VAL A 1 95 ? -5.436 -3.100 25.811 1.00 90.06 95 VAL A C 1
ATOM 802 O O . VAL A 1 95 ? -5.396 -2.668 26.963 1.00 90.06 95 VAL A O 1
ATOM 805 N N . GLU A 1 96 ? -5.231 -4.384 25.524 1.00 87.06 96 GLU A N 1
ATOM 806 C CA . GLU A 1 96 ? -4.815 -5.363 26.531 1.00 87.06 96 GLU A CA 1
ATOM 807 C C . GLU A 1 96 ? -3.300 -5.326 26.770 1.00 87.06 96 GLU A C 1
ATOM 809 O O . GLU A 1 96 ? -2.521 -4.831 25.954 1.00 87.06 96 GLU A O 1
ATOM 814 N N . LYS A 1 97 ? -2.874 -5.837 27.929 1.00 85.62 97 LYS A N 1
ATOM 815 C CA . LYS A 1 97 ? -1.456 -5.903 28.295 1.00 85.62 97 LYS A CA 1
ATOM 816 C C . LYS A 1 97 ? -0.762 -6.964 27.439 1.00 85.62 97 LYS A C 1
ATOM 818 O O . LYS A 1 97 ? -1.228 -8.097 27.366 1.00 85.62 97 LYS A O 1
ATOM 823 N N . LEU A 1 98 ? 0.377 -6.616 26.841 1.00 84.25 98 LEU A N 1
ATOM 824 C CA . LEU A 1 98 ? 1.240 -7.587 26.167 1.00 84.25 98 LEU A CA 1
ATOM 825 C C . LEU A 1 98 ? 1.845 -8.529 27.215 1.00 84.25 98 LEU A C 1
ATOM 827 O O . LEU A 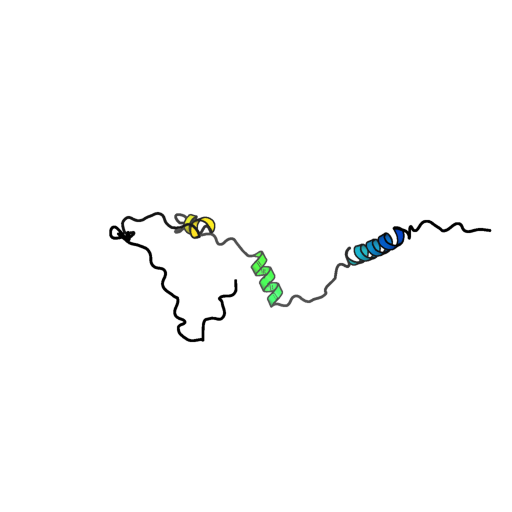1 98 ? 2.608 -8.093 28.078 1.00 84.25 98 LEU A O 1
ATOM 831 N N . TYR A 1 99 ? 1.505 -9.815 27.149 1.00 82.12 99 TYR A N 1
ATOM 832 C CA . TYR A 1 99 ? 2.105 -10.828 28.013 1.00 82.12 99 TYR A CA 1
ATOM 833 C C . TYR A 1 99 ? 3.400 -11.349 27.375 1.00 82.12 99 TYR A C 1
ATOM 835 O O . TYR A 1 99 ? 3.366 -11.817 26.236 1.00 82.12 99 TYR A O 1
ATOM 843 N N . PRO A 1 100 ? 4.549 -11.283 28.070 1.00 77.62 100 PRO A N 1
ATOM 844 C CA . PRO A 1 100 ? 5.806 -11.783 27.530 1.00 77.62 100 PRO A CA 1
ATOM 845 C C . PRO A 1 100 ? 5.761 -13.312 27.405 1.00 77.62 100 PRO A C 1
ATOM 847 O O . PRO A 1 100 ? 5.685 -14.032 28.400 1.00 77.62 100 PRO A O 1
ATOM 850 N N . LEU A 1 101 ? 5.829 -13.816 26.172 1.00 76.31 101 LEU A N 1
ATOM 851 C CA . LEU A 1 101 ? 5.846 -15.246 25.859 1.00 76.31 101 LEU A CA 1
ATOM 852 C C . LEU A 1 101 ? 7.287 -15.789 25.885 1.00 76.31 101 LEU A C 1
ATOM 854 O O . LEU A 1 101 ? 7.821 -16.132 24.844 1.00 76.31 101 LEU A O 1
ATOM 858 N N . LEU A 1 102 ? 7.913 -15.859 27.067 1.00 73.38 102 LEU A N 1
ATOM 859 C CA . LEU A 1 102 ? 9.262 -16.422 27.303 1.00 73.38 102 LEU A CA 1
ATOM 860 C C . LEU A 1 102 ? 10.423 -15.829 26.456 1.00 73.38 102 LEU A C 1
ATOM 862 O O . LEU A 1 102 ? 10.296 -15.224 25.398 1.00 73.38 102 LEU A O 1
ATOM 866 N N . SER A 1 103 ? 11.627 -15.916 27.009 1.00 59.06 103 SER A N 1
ATOM 867 C CA . SER A 1 103 ? 12.683 -14.907 26.867 1.00 59.06 103 SER A CA 1
ATOM 868 C C . SER A 1 103 ? 13.678 -15.098 25.713 1.00 59.06 103 SER A C 1
ATOM 870 O O . SER A 1 103 ? 14.840 -14.730 25.868 1.00 59.06 103 SER A O 1
ATOM 872 N N . ILE A 1 104 ? 13.283 -15.657 24.565 1.00 59.59 104 ILE A N 1
ATOM 873 C CA . ILE A 1 104 ? 14.199 -15.737 23.403 1.00 59.59 104 ILE A CA 1
ATOM 874 C C . ILE A 1 104 ? 14.049 -14.536 22.449 1.00 59.59 104 ILE A C 1
ATOM 876 O O . ILE A 1 104 ? 14.978 -14.236 21.705 1.00 59.59 104 ILE A O 1
ATOM 880 N N . SER A 1 105 ? 12.962 -13.758 22.512 1.00 53.19 105 SER A N 1
ATOM 881 C CA . SER A 1 105 ? 12.708 -12.691 21.525 1.00 53.19 105 SER A CA 1
ATOM 882 C C . SER A 1 105 ? 12.231 -11.351 22.106 1.00 53.19 105 SER A C 1
ATOM 884 O O . SER A 1 105 ? 11.320 -10.732 21.563 1.00 53.19 105 SER A O 1
ATOM 886 N N . LEU A 1 106 ? 12.833 -10.869 23.198 1.00 55.75 106 LEU A N 1
ATOM 887 C CA . LEU A 1 106 ? 12.522 -9.545 23.775 1.00 55.75 106 LEU A CA 1
ATOM 888 C C . LEU A 1 106 ? 13.762 -8.647 23.951 1.00 55.75 106 LEU A C 1
ATOM 890 O O . LEU A 1 106 ? 13.833 -7.857 24.882 1.00 55.75 106 LEU A O 1
ATOM 894 N N . ASN A 1 107 ? 14.731 -8.727 23.035 1.00 54.66 107 ASN A N 1
ATOM 895 C CA . ASN A 1 107 ? 15.870 -7.794 22.968 1.00 54.66 107 ASN A CA 1
ATOM 896 C C . ASN A 1 107 ? 15.776 -6.839 21.767 1.00 54.66 107 ASN A C 1
ATOM 898 O O . ASN A 1 107 ? 16.768 -6.591 21.091 1.00 54.66 107 ASN A O 1
ATOM 902 N N . LEU A 1 108 ? 14.585 -6.313 21.468 1.00 48.12 108 LEU A N 1
ATOM 903 C CA . LEU A 1 108 ? 14.421 -5.312 20.401 1.00 48.12 108 LEU A CA 1
ATOM 904 C C . LEU A 1 108 ? 13.316 -4.284 20.677 1.00 48.12 108 LEU A C 1
ATOM 906 O O . LEU A 1 108 ? 12.759 -3.696 19.761 1.00 48.12 108 LEU A O 1
ATOM 910 N N . ALA A 1 109 ? 13.026 -4.027 21.952 1.00 54.91 109 ALA A N 1
ATOM 911 C CA . ALA A 1 109 ? 12.258 -2.860 22.374 1.00 54.91 109 ALA A CA 1
ATOM 912 C C . ALA A 1 109 ? 13.186 -1.897 23.134 1.00 54.91 109 ALA A C 1
ATOM 914 O O . ALA A 1 109 ? 13.106 -1.753 24.351 1.00 54.91 109 ALA A O 1
ATOM 915 N N . ARG A 1 110 ? 14.120 -1.281 22.402 1.00 47.97 110 ARG A N 1
ATOM 916 C CA . ARG A 1 110 ? 14.775 -0.027 22.795 1.00 47.97 110 ARG A CA 1
ATOM 917 C C . ARG A 1 110 ? 14.456 0.989 21.702 1.00 47.97 110 ARG A C 1
ATOM 919 O O . ARG A 1 110 ? 14.989 0.875 20.603 1.00 47.97 110 ARG A O 1
ATOM 926 N N . PHE A 1 111 ? 13.567 1.919 22.026 1.00 47.38 111 PHE A N 1
ATOM 927 C CA . PHE A 1 111 ? 13.468 3.236 21.407 1.00 47.38 111 PHE A CA 1
ATOM 928 C C . PHE A 1 111 ? 13.856 4.256 22.473 1.00 47.38 111 PHE A C 1
ATOM 930 O O . PHE A 1 111 ? 13.502 4.007 23.652 1.00 47.38 111 PHE A O 1
#

Secondary structure (DSSP, 8-state):
-----------THHHHHHHHHHHHHHS--------PPPHHHHHHHHHHHT----PPPGGGGGGHHHHSHHHHTSPPPP-TTPPP--PPTT------------TTS-S----